Protein AF-A0A7Y7B4P4-F1 (afdb_monomer_lite)

Structure (mmCIF, N/CA/C/O backbone):
data_AF-A0A7Y7B4P4-F1
#
_entry.id   AF-A0A7Y7B4P4-F1
#
loop_
_atom_site.group_PDB
_atom_site.id
_atom_site.type_symbol
_atom_site.label_atom_id
_atom_site.label_alt_id
_atom_site.label_comp_id
_atom_site.label_asym_id
_atom_site.label_entity_id
_atom_site.label_seq_id
_atom_site.pdbx_PDB_ins_code
_atom_site.Cartn_x
_atom_site.Cartn_y
_atom_site.Cartn_z
_atom_site.occupancy
_atom_site.B_iso_or_equiv
_atom_site.auth_seq_id
_atom_site.auth_comp_id
_atom_site.auth_asym_id
_atom_site.auth_atom_id
_atom_site.pdbx_PDB_model_num
ATOM 1 N N . MET A 1 1 ? -18.448 34.349 11.239 1.00 41.97 1 MET A N 1
ATOM 2 C CA . MET A 1 1 ? -17.858 33.329 10.355 1.00 41.97 1 MET A CA 1
ATOM 3 C C . MET A 1 1 ? -17.376 32.203 11.244 1.00 41.97 1 MET A C 1
ATOM 5 O O . MET A 1 1 ? -16.228 32.156 11.669 1.00 41.97 1 MET A O 1
ATOM 9 N N . ASP A 1 2 ? -18.355 31.409 11.636 1.00 40.75 2 ASP A N 1
ATOM 10 C CA . ASP A 1 2 ? -18.269 30.029 12.082 1.00 40.75 2 ASP A CA 1
ATOM 11 C C . ASP A 1 2 ? -17.349 29.238 11.151 1.00 40.75 2 ASP A C 1
ATOM 13 O O . ASP A 1 2 ? -17.714 28.787 10.070 1.00 40.75 2 ASP A O 1
ATOM 17 N N . ASN A 1 3 ? -16.092 29.130 11.566 1.00 44.03 3 ASN A N 1
ATOM 18 C CA . ASN A 1 3 ? -15.152 28.210 10.962 1.00 44.03 3 ASN A CA 1
ATOM 19 C C . ASN A 1 3 ? -15.559 26.822 11.460 1.00 44.03 3 ASN A C 1
ATOM 21 O O . ASN A 1 3 ? -15.076 26.353 12.490 1.00 44.03 3 ASN A O 1
ATOM 25 N N . ASP A 1 4 ? -16.534 26.233 10.770 1.00 51.78 4 ASP A N 1
ATOM 26 C CA . ASP A 1 4 ? -16.952 24.844 10.902 1.00 51.78 4 ASP A CA 1
ATOM 27 C C . ASP A 1 4 ? -15.795 23.976 10.384 1.00 51.78 4 ASP A C 1
ATOM 29 O O . ASP A 1 4 ? -15.791 23.436 9.270 1.00 51.78 4 ASP A O 1
ATOM 33 N N . VAL A 1 5 ? -14.723 23.955 11.183 1.00 53.06 5 VAL A N 1
ATOM 34 C CA . VAL A 1 5 ? -13.629 23.002 11.107 1.00 53.06 5 VAL A CA 1
ATOM 35 C C . VAL A 1 5 ? -14.301 21.671 11.367 1.00 53.06 5 VAL A C 1
ATOM 37 O O . VAL A 1 5 ? -14.425 21.240 12.510 1.00 53.06 5 VAL A O 1
ATOM 40 N N . ARG A 1 6 ? -14.807 21.059 10.293 1.00 50.41 6 ARG A N 1
ATOM 41 C CA . ARG A 1 6 ? -15.220 19.663 10.281 1.00 50.41 6 ARG A CA 1
ATOM 42 C C . ARG A 1 6 ? -14.030 18.916 10.834 1.00 50.41 6 ARG A C 1
ATOM 44 O O . ARG A 1 6 ? -13.022 18.789 10.137 1.00 50.41 6 ARG A O 1
ATOM 51 N N . ASP A 1 7 ? -14.140 18.536 12.101 1.00 50.75 7 ASP A N 1
ATOM 52 C CA . ASP A 1 7 ? -13.143 17.755 12.800 1.00 50.75 7 ASP A CA 1
ATOM 53 C C . ASP A 1 7 ? -12.838 16.587 11.866 1.00 50.75 7 ASP A C 1
ATOM 55 O O . ASP A 1 7 ? -13.759 15.822 11.535 1.00 50.75 7 ASP A O 1
ATOM 59 N N . PRO A 1 8 ? -11.636 16.526 11.266 1.00 49.44 8 PRO A N 1
ATOM 60 C CA . PRO A 1 8 ? -11.334 15.443 10.363 1.00 49.44 8 PRO A CA 1
ATOM 61 C C . PRO A 1 8 ? -11.501 14.199 11.212 1.00 49.44 8 PRO A C 1
ATOM 63 O O . PRO A 1 8 ? -10.767 14.035 12.180 1.00 49.44 8 PRO A O 1
ATOM 66 N N . VAL A 1 9 ? -12.498 13.365 10.891 1.00 48.00 9 VAL A N 1
ATOM 67 C CA . VAL A 1 9 ? -12.746 12.104 11.588 1.00 48.00 9 VAL A CA 1
ATOM 68 C C . VAL A 1 9 ? -11.480 11.275 11.425 1.00 48.00 9 V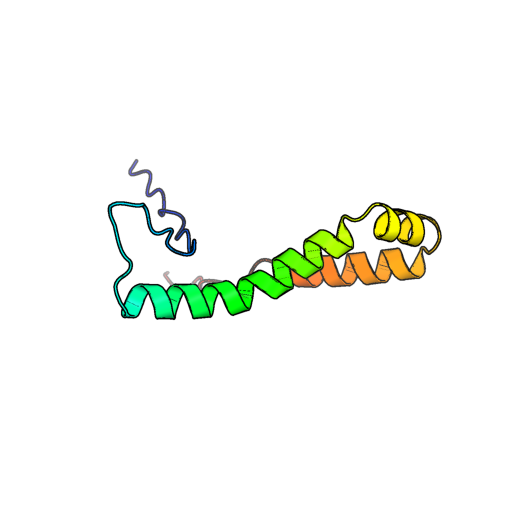AL A C 1
ATOM 70 O O . VAL A 1 9 ? -11.283 10.549 10.446 1.00 48.00 9 VAL A O 1
ATOM 73 N N . ALA A 1 10 ? -10.566 11.455 12.368 1.00 53.56 10 ALA A N 1
ATOM 74 C CA . ALA A 1 10 ? -9.315 10.762 12.441 1.00 53.56 10 ALA A CA 1
ATOM 75 C C . ALA A 1 10 ? -9.700 9.383 12.945 1.00 53.56 10 ALA A C 1
ATOM 77 O O . ALA A 1 10 ? -9.747 9.125 14.143 1.00 53.56 10 ALA A O 1
ATOM 78 N N . VAL A 1 11 ? -10.033 8.492 12.009 1.00 57.69 11 VAL A N 1
ATOM 79 C CA . VAL A 1 11 ? -10.203 7.063 12.281 1.00 57.69 11 VAL A CA 1
ATOM 80 C C . VAL A 1 11 ? -8.814 6.486 12.542 1.00 57.69 11 VAL A C 1
ATOM 82 O O . VAL A 1 11 ? -8.296 5.697 11.753 1.00 57.69 11 VAL A O 1
ATOM 85 N N . THR A 1 12 ? -8.139 6.968 13.581 1.00 65.69 12 THR A N 1
ATOM 86 C CA . THR A 1 12 ? -6.919 6.397 14.133 1.00 65.69 12 THR A CA 1
ATOM 87 C C . THR A 1 12 ? -7.328 5.264 15.064 1.00 65.69 12 THR A C 1
ATOM 89 O O . THR A 1 12 ? -8.330 5.359 15.765 1.00 65.69 12 THR A O 1
ATOM 92 N N . GLY A 1 13 ? -6.601 4.143 15.019 1.00 64.00 13 GLY A N 1
ATOM 93 C CA . GLY A 1 13 ? -6.788 3.110 16.035 1.00 64.00 13 GLY A CA 1
ATOM 94 C C . GLY A 1 13 ? -6.500 3.728 17.399 1.00 64.00 13 GLY A C 1
ATOM 95 O O . GLY A 1 13 ? -5.538 4.492 17.531 1.00 64.00 13 GLY A O 1
ATOM 96 N N . PHE A 1 14 ? -7.333 3.446 18.393 1.00 66.19 14 PHE A N 1
ATOM 97 C CA . PHE A 1 14 ? -7.112 3.947 19.738 1.00 66.19 14 PHE A CA 1
ATOM 98 C C . PHE A 1 14 ? -5.781 3.364 20.247 1.00 66.19 14 PHE A C 1
ATOM 100 O O . PHE A 1 14 ? -5.376 2.247 19.916 1.00 66.19 14 PHE A O 1
ATOM 107 N N . HIS A 1 15 ? -5.023 4.153 21.002 1.00 65.62 15 HIS A N 1
ATOM 108 C CA . HIS A 1 15 ? -3.779 3.709 21.623 1.00 65.62 15 HIS A CA 1
ATOM 109 C C . HIS A 1 15 ? -3.991 3.619 23.129 1.00 65.62 15 HIS A C 1
ATOM 111 O O . HIS A 1 15 ? -4.271 4.618 23.787 1.00 65.62 15 HIS A O 1
ATOM 117 N N . ALA A 1 16 ? -3.881 2.411 23.687 1.00 63.41 16 ALA A N 1
ATOM 118 C CA . ALA A 1 16 ? -3.938 2.236 25.131 1.00 63.41 16 ALA A CA 1
ATOM 119 C C . ALA A 1 16 ? -2.676 2.808 25.775 1.00 63.41 16 ALA A C 1
ATOM 121 O O . ALA A 1 16 ? -1.562 2.356 25.509 1.00 63.41 16 ALA A O 1
ATOM 122 N N . GLY A 1 17 ? -2.875 3.777 26.663 1.00 68.88 17 GLY A N 1
ATOM 123 C CA . GLY A 1 17 ? -1.857 4.225 27.601 1.00 68.88 17 GLY A CA 1
ATOM 124 C C . GLY A 1 17 ? -1.785 3.311 28.825 1.00 68.88 17 GLY A C 1
ATOM 125 O O . GLY A 1 17 ? -2.713 2.561 29.127 1.00 68.88 17 GLY A O 1
ATOM 126 N N . ARG A 1 18 ? -0.691 3.413 29.587 1.00 61.84 18 ARG A N 1
ATOM 127 C CA . ARG A 1 18 ? -0.429 2.604 30.796 1.00 61.84 18 ARG A CA 1
ATOM 128 C C . ARG A 1 18 ? -1.538 2.715 31.863 1.00 61.84 18 ARG A C 1
ATOM 130 O O . ARG A 1 18 ? -1.726 1.786 32.640 1.00 61.84 18 ARG A O 1
ATOM 137 N N . THR A 1 19 ? -2.280 3.822 31.862 1.00 73.38 19 THR A N 1
ATOM 138 C CA . THR A 1 19 ? -3.408 4.141 32.756 1.00 73.38 19 THR A CA 1
ATOM 139 C C . THR A 1 19 ? -4.791 3.925 32.136 1.00 73.38 19 THR A C 1
ATOM 141 O O . THR A 1 19 ? -5.772 3.905 32.872 1.00 73.38 19 THR A O 1
ATOM 144 N N . HIS A 1 20 ? -4.902 3.727 30.817 1.00 71.56 20 HIS A N 1
ATOM 145 C CA . HIS A 1 20 ? -6.189 3.596 30.132 1.00 71.56 20 HIS A CA 1
ATOM 146 C C . HIS A 1 20 ? -6.235 2.312 29.300 1.00 71.56 20 HIS A C 1
ATOM 148 O O . HIS A 1 20 ? -5.715 2.242 28.184 1.00 71.56 20 HIS A O 1
ATOM 154 N N . LYS A 1 21 ? -6.885 1.278 29.846 1.00 76.12 21 LYS A N 1
ATOM 155 C CA . LYS A 1 21 ? -7.143 0.030 29.119 1.00 76.12 21 LYS A CA 1
ATOM 156 C C . LYS A 1 21 ? -8.331 0.207 28.179 1.00 76.12 21 LYS A C 1
ATOM 158 O O . LYS A 1 21 ? -9.347 0.779 28.552 1.00 76.12 21 LYS A O 1
ATOM 163 N N . PHE A 1 22 ? -8.215 -0.352 26.980 1.00 76.50 22 PHE A N 1
ATOM 164 C CA . PHE A 1 22 ? -9.321 -0.419 26.032 1.00 76.50 22 PHE A CA 1
ATOM 165 C C . PHE A 1 22 ? -10.529 -1.162 26.598 1.00 76.50 22 PHE A C 1
ATOM 167 O O . PHE A 1 22 ? -10.379 -2.260 27.157 1.00 76.50 22 PHE A O 1
ATOM 174 N N . SER A 1 23 ? -11.720 -0.635 26.319 1.00 85.12 23 SER A N 1
ATOM 175 C CA . SER A 1 23 ? -12.947 -1.416 26.439 1.00 85.12 23 SER A CA 1
ATOM 176 C C . SER A 1 23 ? -12.955 -2.569 25.414 1.00 85.12 23 SER A C 1
ATOM 178 O O . SER A 1 23 ? -12.289 -2.489 24.375 1.00 85.12 23 SER A O 1
ATOM 180 N N . PRO A 1 24 ? -13.704 -3.661 25.655 1.00 84.88 24 PRO A N 1
ATOM 181 C CA . PRO A 1 24 ? -13.836 -4.755 24.687 1.00 84.88 24 PRO A CA 1
ATOM 182 C C . PRO A 1 24 ? -14.306 -4.294 23.294 1.00 84.88 24 PRO A C 1
ATOM 184 O O . PRO A 1 24 ? -13.839 -4.815 22.277 1.00 84.88 24 PRO A O 1
ATOM 187 N N . GLY A 1 25 ? -15.172 -3.274 23.243 1.00 85.12 25 GLY A N 1
ATOM 188 C CA . GLY A 1 25 ? -15.637 -2.659 21.997 1.00 85.12 25 GLY A CA 1
ATOM 189 C C . GLY A 1 25 ? -14.519 -1.936 21.243 1.00 85.12 25 GLY A C 1
ATOM 190 O O . GLY A 1 25 ? -14.356 -2.153 20.044 1.00 85.12 25 GLY A O 1
ATOM 191 N N . GLN A 1 26 ? -13.682 -1.167 21.949 1.00 85.56 26 GLN A N 1
ATOM 192 C CA . GLN A 1 26 ? -12.529 -0.479 21.353 1.00 85.56 26 GLN A CA 1
ATOM 193 C C . GLN A 1 26 ? -11.497 -1.466 20.803 1.00 85.56 26 GLN A C 1
ATOM 195 O O . GLN A 1 26 ? -11.070 -1.322 19.665 1.00 85.56 26 GLN A O 1
ATOM 200 N N . LYS A 1 27 ? -11.177 -2.541 21.540 1.00 84.88 27 LYS A N 1
ATOM 201 C CA . LYS A 1 27 ? -10.255 -3.583 21.041 1.00 84.88 27 LYS A CA 1
ATOM 202 C C . LYS A 1 27 ? -10.743 -4.213 19.743 1.00 84.88 27 LYS A C 1
ATOM 204 O O . LYS A 1 27 ? -9.945 -4.516 18.860 1.00 84.88 27 LYS A O 1
ATOM 209 N N . THR A 1 28 ? -12.049 -4.451 19.652 1.00 88.56 28 THR A N 1
ATOM 210 C CA . THR A 1 28 ? -12.659 -5.046 18.461 1.00 88.56 28 THR A CA 1
ATOM 211 C C . THR A 1 28 ? -12.598 -4.075 17.286 1.00 88.56 28 THR A C 1
ATOM 213 O O . THR A 1 28 ? -12.158 -4.465 16.206 1.00 88.56 28 THR A O 1
ATOM 216 N N . ALA A 1 29 ? -12.952 -2.807 17.506 1.00 86.00 29 ALA A N 1
ATOM 217 C CA . ALA A 1 29 ? -12.860 -1.761 16.490 1.00 86.00 29 ALA A CA 1
ATOM 218 C C . ALA A 1 29 ? -11.416 -1.557 15.996 1.00 86.00 29 ALA A C 1
ATOM 220 O O . ALA A 1 29 ? -11.166 -1.580 14.791 1.00 86.00 29 ALA A O 1
ATOM 221 N N . ASP A 1 30 ? -10.450 -1.463 16.909 1.00 86.25 30 ASP A N 1
ATOM 222 C CA . ASP A 1 30 ? -9.035 -1.301 16.570 1.00 86.25 30 ASP A CA 1
ATOM 223 C C . ASP A 1 30 ? -8.480 -2.507 15.827 1.00 86.25 30 ASP A C 1
ATOM 225 O O . ASP A 1 30 ? -7.696 -2.347 14.896 1.00 86.25 30 ASP A O 1
ATOM 229 N N . ARG A 1 31 ? -8.914 -3.722 16.180 1.00 86.62 31 ARG A N 1
ATOM 230 C CA . ARG A 1 31 ? -8.534 -4.934 15.448 1.00 86.62 31 ARG A CA 1
ATOM 231 C C . ARG A 1 31 ? -9.050 -4.898 14.012 1.00 86.62 31 ARG A C 1
ATOM 233 O O . ARG A 1 31 ? -8.293 -5.220 13.101 1.00 86.62 31 ARG A O 1
ATOM 240 N N . VAL A 1 32 ? -10.304 -4.497 13.802 1.00 89.25 32 VAL A N 1
ATOM 241 C CA . VAL A 1 32 ? -10.892 -4.367 12.458 1.00 89.25 32 VAL A CA 1
ATOM 242 C C . VAL A 1 32 ? -10.143 -3.310 11.639 1.00 89.25 32 VAL A C 1
ATOM 244 O O . VAL A 1 32 ? -9.785 -3.563 10.487 1.00 89.25 32 VAL A O 1
ATOM 247 N N . LEU A 1 33 ? -9.819 -2.163 12.239 1.00 86.31 33 LEU A N 1
ATOM 248 C CA . LEU A 1 33 ? -9.036 -1.112 11.583 1.00 86.31 33 LEU A CA 1
ATOM 249 C C . LEU A 1 33 ? -7.597 -1.549 11.286 1.00 86.31 33 LEU A C 1
ATOM 251 O O . LEU A 1 33 ? -7.083 -1.285 10.197 1.00 86.31 33 LEU A O 1
ATOM 255 N N . ALA A 1 34 ? -6.950 -2.249 12.218 1.00 87.31 34 ALA A N 1
ATOM 256 C CA . ALA A 1 34 ? -5.590 -2.752 12.055 1.00 87.31 34 ALA A CA 1
ATOM 257 C C . ALA A 1 34 ? -5.494 -3.776 10.916 1.00 87.31 34 ALA A C 1
ATOM 259 O O . ALA A 1 34 ? -4.535 -3.736 10.147 1.00 87.31 34 ALA A O 1
ATOM 260 N N . VAL A 1 35 ? -6.504 -4.640 10.750 1.00 89.88 35 VAL A N 1
ATOM 261 C CA . VAL A 1 35 ? -6.574 -5.598 9.632 1.00 89.88 35 VAL A CA 1
ATOM 262 C C . VAL A 1 35 ? -6.612 -4.880 8.282 1.00 89.88 35 VAL A C 1
ATOM 264 O O . VAL A 1 35 ? -5.965 -5.331 7.340 1.00 89.88 35 VAL A O 1
ATOM 267 N N . GLY A 1 36 ? -7.314 -3.748 8.184 1.00 87.50 36 GLY A N 1
ATOM 268 C CA . GLY A 1 36 ? -7.324 -2.929 6.968 1.00 87.50 36 GLY A CA 1
ATOM 269 C C . GLY A 1 36 ? -6.023 -2.147 6.738 1.00 87.50 36 GLY A C 1
ATOM 270 O O . GLY A 1 36 ? -5.591 -1.992 5.597 1.00 87.50 36 GLY A O 1
ATOM 271 N N . ARG A 1 37 ? -5.373 -1.674 7.809 1.00 86.75 37 ARG A N 1
ATOM 272 C CA . ARG A 1 37 ? -4.154 -0.842 7.741 1.00 86.75 37 ARG A CA 1
ATOM 273 C C . ARG A 1 37 ? -2.879 -1.635 7.479 1.00 86.75 37 ARG A C 1
ATOM 275 O O . ARG A 1 37 ? -2.083 -1.231 6.635 1.00 86.75 37 ARG A O 1
ATOM 282 N N . ALA A 1 38 ? -2.709 -2.776 8.142 1.00 90.56 38 ALA A N 1
ATOM 283 C CA . ALA A 1 38 ? -1.518 -3.615 8.027 1.00 90.56 38 ALA A CA 1
ATOM 284 C C . ALA A 1 38 ? -1.102 -3.930 6.570 1.00 90.56 38 ALA A C 1
ATOM 286 O O . ALA A 1 38 ? 0.072 -3.739 6.242 1.00 90.56 38 ALA A O 1
ATOM 287 N N . PRO A 1 39 ? -2.000 -4.353 5.654 1.00 88.31 39 PRO A N 1
ATOM 288 C CA . PRO A 1 39 ? -1.614 -4.613 4.267 1.00 88.31 39 PRO A CA 1
ATOM 289 C C . PRO A 1 39 ? -1.254 -3.337 3.492 1.00 88.31 39 PRO A C 1
ATOM 291 O O . PRO A 1 39 ? -0.379 -3.384 2.625 1.00 88.31 39 PRO A O 1
ATOM 294 N N . VAL A 1 40 ? -1.884 -2.199 3.802 1.00 87.19 40 VAL A N 1
ATOM 295 C CA . VAL A 1 40 ? -1.610 -0.906 3.153 1.00 87.19 40 VAL A CA 1
ATOM 296 C C . VAL A 1 40 ? -0.231 -0.388 3.554 1.00 87.19 40 VAL A C 1
A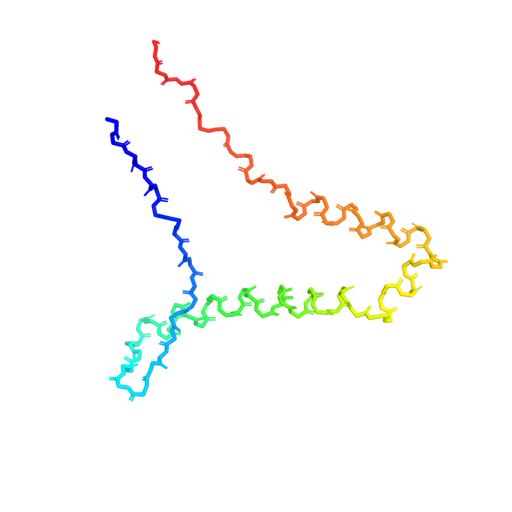TOM 298 O O . VAL A 1 40 ? 0.583 -0.065 2.688 1.00 87.19 40 VAL A O 1
ATOM 301 N N . GLU A 1 41 ? 0.065 -0.377 4.853 1.00 91.00 41 GLU A N 1
ATOM 302 C CA . GLU A 1 41 ? 1.362 0.043 5.391 1.00 91.00 41 GLU A CA 1
ATOM 303 C C . GLU A 1 41 ? 2.486 -0.871 4.895 1.00 91.00 41 GLU A C 1
ATOM 305 O O . GLU A 1 41 ? 3.512 -0.399 4.398 1.00 91.00 41 GLU A O 1
ATOM 310 N N . HIS A 1 42 ? 2.267 -2.188 4.941 1.00 90.12 42 HIS A N 1
ATOM 311 C CA . HIS A 1 42 ? 3.242 -3.158 4.455 1.00 90.12 42 HIS A CA 1
ATOM 312 C C . HIS A 1 42 ? 3.489 -3.022 2.944 1.00 90.12 42 HIS A C 1
ATOM 314 O O . HIS A 1 42 ? 4.636 -3.039 2.483 1.00 90.12 42 HIS A O 1
ATOM 320 N N . GLY A 1 43 ? 2.424 -2.833 2.160 1.00 89.44 43 GLY A N 1
ATOM 321 C CA . GLY A 1 43 ? 2.519 -2.556 0.730 1.00 89.44 43 GLY A CA 1
ATOM 322 C C . GLY A 1 43 ? 3.326 -1.287 0.449 1.00 89.44 43 GLY A C 1
ATOM 323 O O . GLY A 1 43 ? 4.239 -1.308 -0.379 1.00 89.44 43 GLY A O 1
ATOM 324 N N . PHE A 1 44 ? 3.063 -0.208 1.186 1.00 88.88 44 PHE A N 1
ATOM 325 C CA . PHE A 1 44 ? 3.761 1.066 1.026 1.00 88.88 44 PHE A CA 1
ATOM 326 C C . PHE A 1 44 ? 5.241 0.990 1.428 1.00 88.88 44 PHE A C 1
ATOM 328 O O . PHE A 1 44 ? 6.104 1.507 0.713 1.00 88.88 44 PHE A O 1
ATOM 335 N N . ALA A 1 45 ? 5.571 0.280 2.509 1.00 92.19 45 ALA A N 1
ATOM 336 C CA . ALA A 1 45 ? 6.958 0.026 2.902 1.00 92.19 45 ALA A CA 1
ATOM 337 C C . ALA A 1 45 ? 7.729 -0.719 1.798 1.00 92.19 45 ALA A C 1
ATOM 339 O O . ALA A 1 45 ? 8.873 -0.389 1.474 1.00 92.19 45 ALA A O 1
ATOM 340 N N . ARG A 1 46 ? 7.076 -1.689 1.148 1.00 89.81 46 ARG A N 1
ATOM 341 C CA . ARG A 1 46 ? 7.659 -2.431 0.025 1.00 89.81 46 ARG A CA 1
ATOM 342 C C . ARG A 1 46 ? 7.869 -1.547 -1.208 1.00 89.81 46 ARG A C 1
ATOM 344 O O . ARG A 1 46 ? 8.903 -1.690 -1.869 1.00 89.81 46 ARG A O 1
ATOM 351 N N . LEU A 1 47 ? 6.938 -0.635 -1.500 1.00 89.00 47 LEU A N 1
ATOM 352 C CA . LEU A 1 47 ? 7.043 0.326 -2.607 1.00 89.00 47 LEU A CA 1
ATOM 353 C C . LEU A 1 47 ? 8.185 1.336 -2.412 1.00 89.00 47 LEU A C 1
ATOM 355 O O . LEU A 1 47 ? 8.897 1.619 -3.373 1.00 89.00 47 LEU A O 1
ATOM 359 N N . ASN A 1 48 ? 8.417 1.804 -1.183 1.00 87.50 48 ASN A N 1
ATOM 360 C CA . ASN A 1 48 ? 9.471 2.781 -0.870 1.00 87.50 48 ASN A CA 1
ATOM 361 C C . ASN A 1 48 ? 10.861 2.170 -0.644 1.00 87.50 48 ASN A C 1
ATOM 363 O O . ASN A 1 48 ? 11.834 2.885 -0.402 1.00 87.50 48 ASN A O 1
ATOM 367 N N . SER A 1 49 ? 10.994 0.846 -0.727 1.00 91.62 49 SER A N 1
ATOM 368 C CA . SER A 1 49 ? 12.301 0.211 -0.592 1.00 91.62 49 SER A CA 1
ATOM 369 C C . SER A 1 49 ? 13.240 0.631 -1.730 1.00 91.62 49 SER A C 1
ATOM 371 O O . SER A 1 49 ? 12.864 0.650 -2.906 1.00 91.62 49 SER A O 1
ATOM 373 N N . ARG A 1 50 ? 14.518 0.877 -1.408 1.00 90.88 50 ARG A N 1
ATOM 374 C CA . ARG A 1 50 ? 15.548 1.206 -2.415 1.00 90.88 50 ARG A CA 1
ATOM 375 C C . ARG A 1 50 ? 15.614 0.175 -3.544 1.00 90.88 50 ARG A C 1
ATOM 377 O O . ARG A 1 50 ? 15.808 0.529 -4.701 1.00 90.88 50 ARG A O 1
ATOM 384 N N . ARG A 1 51 ? 15.389 -1.104 -3.227 1.00 91.19 51 ARG A N 1
ATOM 385 C CA . ARG A 1 51 ? 15.338 -2.191 -4.213 1.00 91.19 51 ARG A CA 1
ATOM 386 C C . ARG A 1 51 ? 14.136 -2.079 -5.154 1.00 91.19 51 ARG A C 1
ATOM 388 O O . ARG A 1 51 ? 14.268 -2.393 -6.336 1.00 91.19 51 ARG A O 1
ATOM 395 N N . ALA A 1 52 ? 12.968 -1.674 -4.655 1.00 88.19 52 ALA A N 1
ATOM 396 C CA . ALA A 1 52 ? 11.803 -1.443 -5.504 1.00 88.19 52 ALA A CA 1
ATOM 397 C C . ALA A 1 52 ? 12.043 -0.265 -6.456 1.00 88.19 52 ALA A C 1
ATOM 399 O O . ALA A 1 52 ? 11.791 -0.420 -7.652 1.00 88.19 52 ALA A O 1
ATOM 400 N N . LEU A 1 53 ? 12.611 0.835 -5.950 1.00 89.06 53 LEU A N 1
ATOM 401 C CA . LEU A 1 53 ? 12.961 2.021 -6.736 1.00 89.06 53 LEU A CA 1
ATOM 402 C C . LEU A 1 53 ? 14.039 1.734 -7.793 1.00 89.06 53 LEU A C 1
ATOM 404 O O . LEU A 1 53 ? 13.886 2.139 -8.943 1.00 89.06 53 LEU A O 1
ATOM 408 N N . ALA A 1 54 ? 15.082 0.968 -7.456 1.00 92.69 54 ALA A N 1
ATOM 409 C CA . ALA A 1 54 ? 16.125 0.577 -8.409 1.00 92.69 54 ALA A CA 1
ATOM 410 C C . ALA A 1 54 ? 15.554 -0.215 -9.596 1.00 92.69 54 ALA A C 1
ATOM 412 O O . ALA A 1 54 ? 15.859 0.084 -10.745 1.00 92.69 54 ALA A O 1
ATOM 413 N N . LYS A 1 55 ? 14.659 -1.174 -9.327 1.00 90.12 55 LYS A N 1
ATOM 414 C CA . LYS A 1 55 ? 13.976 -1.938 -10.381 1.00 90.12 55 LYS A CA 1
ATOM 415 C C . LYS A 1 55 ? 12.999 -1.092 -11.196 1.00 90.12 55 LYS A C 1
ATOM 417 O O . LYS A 1 55 ? 12.742 -1.413 -12.345 1.00 90.12 55 LYS A O 1
ATOM 422 N N . LEU A 1 56 ? 12.397 -0.071 -10.588 1.00 89.38 56 LEU A N 1
ATOM 423 C CA . LEU A 1 56 ? 11.504 0.853 -11.286 1.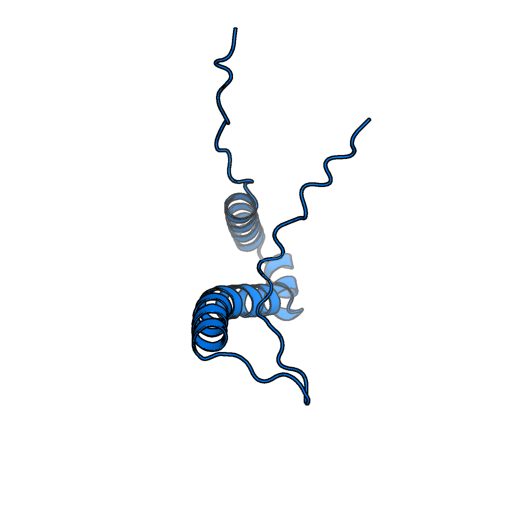00 89.38 56 LEU A CA 1
ATOM 424 C C . LEU A 1 56 ? 12.284 1.723 -12.276 1.00 89.38 56 LEU A C 1
ATOM 426 O O . LEU A 1 56 ? 11.820 1.964 -13.383 1.00 89.38 56 LEU A O 1
ATOM 430 N N . ARG A 1 57 ? 13.492 2.147 -11.886 1.00 86.44 57 ARG A N 1
ATOM 431 C CA . ARG A 1 57 ? 14.386 2.967 -12.711 1.00 86.44 57 ARG A CA 1
ATOM 432 C C . ARG A 1 57 ? 14.853 2.249 -13.979 1.00 86.44 57 ARG A C 1
ATOM 434 O O . ARG A 1 57 ? 15.109 2.909 -14.977 1.00 86.44 57 ARG A O 1
ATOM 441 N N . THR A 1 58 ? 14.975 0.924 -13.940 1.00 92.81 58 THR A N 1
ATOM 442 C CA . THR A 1 58 ? 15.461 0.113 -15.069 1.00 92.81 58 THR A CA 1
ATOM 443 C C . THR A 1 58 ? 14.343 -0.510 -15.909 1.00 92.81 58 THR A C 1
ATOM 445 O O . THR A 1 58 ? 14.638 -1.135 -16.920 1.00 92.81 58 THR A O 1
ATOM 448 N N . ASP A 1 59 ? 13.078 -0.387 -15.494 1.00 92.50 59 ASP A N 1
ATOM 449 C CA . ASP A 1 59 ? 11.925 -1.001 -16.165 1.00 92.50 59 ASP A CA 1
ATOM 450 C C . ASP A 1 59 ? 10.776 0.019 -16.314 1.00 92.50 59 ASP A C 1
ATOM 452 O O . ASP A 1 59 ? 9.945 0.172 -15.405 1.00 92.50 59 ASP A O 1
ATOM 456 N N . PRO A 1 60 ? 10.697 0.720 -17.463 1.00 88.19 60 PRO A N 1
ATOM 457 C CA . PRO A 1 60 ? 9.678 1.740 -17.694 1.00 88.19 60 PRO A CA 1
ATOM 458 C C . PRO A 1 60 ? 8.259 1.156 -17.747 1.00 88.19 60 PRO A C 1
ATOM 460 O O . PRO A 1 60 ? 7.313 1.805 -17.299 1.00 88.19 60 PRO A O 1
ATOM 463 N N . ALA A 1 61 ? 8.082 -0.089 -18.203 1.00 92.94 61 ALA A N 1
ATOM 464 C CA . ALA A 1 61 ? 6.768 -0.732 -18.234 1.00 92.94 61 ALA A CA 1
ATOM 465 C C . ALA A 1 61 ? 6.242 -0.989 -16.812 1.00 92.94 61 ALA A C 1
ATOM 467 O O . ALA A 1 61 ? 5.057 -0.785 -16.520 1.00 92.94 61 ALA A O 1
ATOM 468 N N . ARG A 1 62 ? 7.125 -1.397 -15.895 1.00 88.81 62 ARG A N 1
ATOM 469 C CA . ARG A 1 62 ? 6.800 -1.551 -14.471 1.00 88.81 62 ARG A CA 1
ATOM 470 C C . ARG A 1 62 ? 6.531 -0.211 -13.790 1.00 88.81 62 ARG A C 1
ATOM 472 O O . ARG A 1 62 ? 5.626 -0.151 -12.957 1.00 88.81 62 ARG A O 1
ATOM 479 N N . ALA A 1 63 ? 7.236 0.851 -14.182 1.00 92.12 63 ALA A N 1
ATOM 480 C CA . ALA A 1 63 ? 6.967 2.216 -13.729 1.00 92.12 63 ALA A CA 1
ATOM 481 C C . ALA A 1 63 ? 5.560 2.685 -14.112 1.00 92.12 63 ALA A C 1
ATOM 483 O O . ALA A 1 63 ? 4.790 3.100 -13.245 1.00 92.12 63 ALA A O 1
ATOM 484 N N . THR A 1 64 ? 5.176 2.528 -15.379 1.00 94.19 64 THR A N 1
ATOM 485 C CA . THR A 1 64 ? 3.843 2.920 -15.851 1.00 94.19 64 THR A CA 1
ATOM 486 C C . THR A 1 64 ? 2.729 2.112 -15.184 1.00 94.19 64 THR A C 1
ATOM 488 O O . THR A 1 64 ? 1.703 2.682 -14.808 1.00 94.19 64 THR A O 1
ATOM 491 N N . ARG A 1 65 ? 2.905 0.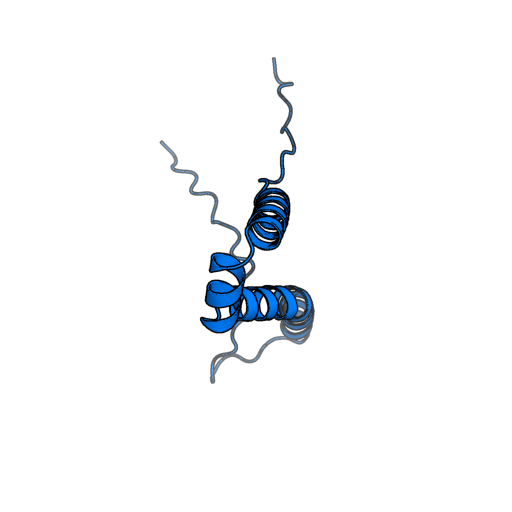796 -14.995 1.00 92.62 65 ARG A N 1
ATOM 492 C CA . ARG A 1 65 ? 1.914 -0.036 -14.282 1.00 92.62 65 ARG A CA 1
ATOM 493 C C . ARG A 1 65 ? 1.726 0.418 -12.834 1.00 92.62 65 ARG A C 1
ATOM 495 O O . ARG A 1 65 ? 0.586 0.522 -12.386 1.00 92.62 65 ARG A O 1
ATOM 502 N N . LEU A 1 66 ? 2.817 0.720 -12.126 1.00 89.75 66 LEU A N 1
ATOM 503 C CA . LEU A 1 66 ? 2.750 1.227 -10.755 1.00 89.75 66 LEU A CA 1
ATOM 504 C C . LEU A 1 66 ? 2.077 2.603 -10.698 1.00 89.75 66 LEU A C 1
ATOM 506 O O . LEU A 1 66 ? 1.189 2.799 -9.877 1.00 89.75 66 LEU A O 1
ATOM 510 N N . LEU A 1 67 ? 2.438 3.522 -11.597 1.00 90.06 67 LEU A N 1
ATOM 511 C CA . LEU A 1 67 ? 1.810 4.841 -11.686 1.00 90.06 67 LEU A CA 1
ATOM 512 C C . LEU A 1 67 ? 0.294 4.732 -11.897 1.00 90.06 67 LEU A C 1
ATOM 514 O O . LEU A 1 67 ? -0.468 5.396 -11.204 1.00 90.06 67 LEU A O 1
ATOM 518 N N . ARG A 1 68 ? -0.160 3.856 -12.802 1.00 91.38 68 ARG A N 1
ATOM 519 C CA . ARG A 1 68 ? -1.596 3.615 -13.027 1.00 91.38 68 ARG A CA 1
ATOM 520 C C . ARG A 1 68 ? -2.292 3.054 -11.787 1.00 91.38 68 ARG A C 1
ATOM 522 O O . ARG A 1 68 ? -3.380 3.510 -11.453 1.00 91.38 68 ARG A O 1
ATOM 529 N N . ALA A 1 69 ? -1.670 2.096 -11.103 1.00 89.00 69 ALA A N 1
ATOM 530 C CA . ALA A 1 69 ? -2.214 1.534 -9.868 1.00 89.00 69 ALA A CA 1
ATOM 531 C C . ALA A 1 69 ? -2.326 2.595 -8.760 1.00 89.00 69 ALA A C 1
ATOM 533 O O . ALA A 1 69 ? -3.359 2.682 -8.099 1.00 89.00 69 ALA A O 1
ATOM 534 N N . LEU A 1 70 ? -1.302 3.442 -8.604 1.00 87.25 70 LEU A N 1
ATOM 535 C CA . LEU A 1 70 ? -1.320 4.560 -7.661 1.00 87.25 70 LEU A CA 1
ATOM 536 C C . LEU A 1 70 ? -2.408 5.571 -8.023 1.00 87.25 70 LEU A C 1
ATOM 538 O O . LEU A 1 70 ? -3.182 5.934 -7.152 1.00 87.25 70 LEU A O 1
ATOM 542 N N . LEU A 1 71 ? -2.542 5.943 -9.298 1.00 89.88 71 LEU A N 1
ATOM 543 C CA . LEU A 1 71 ? -3.592 6.856 -9.756 1.00 89.88 71 LEU A CA 1
ATOM 544 C C . LEU A 1 71 ? -5.004 6.330 -9.486 1.00 89.88 71 LEU A C 1
ATOM 546 O O . LEU A 1 71 ? -5.893 7.129 -9.224 1.00 89.88 71 LEU A O 1
ATOM 550 N N . VAL A 1 72 ? -5.232 5.014 -9.559 1.00 87.69 72 VAL A N 1
ATOM 551 C CA . VAL A 1 72 ? -6.515 4.397 -9.173 1.00 87.69 72 VAL A CA 1
ATOM 552 C C . VAL A 1 72 ? -6.726 4.479 -7.662 1.00 87.69 72 VAL A C 1
ATOM 554 O O . VAL A 1 72 ? -7.831 4.788 -7.223 1.00 87.69 72 VAL A O 1
ATOM 557 N N . LEU A 1 73 ? -5.673 4.242 -6.879 1.00 82.62 73 LEU A N 1
ATOM 558 C CA . LEU A 1 73 ? -5.723 4.257 -5.418 1.00 82.62 73 LEU A CA 1
ATOM 559 C C . LEU A 1 73 ? -5.866 5.673 -4.834 1.00 82.62 73 LEU A C 1
ATOM 561 O O . LEU A 1 73 ? -6.451 5.833 -3.767 1.00 82.62 73 LEU A O 1
ATOM 565 N N . THR A 1 74 ? -5.351 6.694 -5.523 1.00 84.81 74 THR A N 1
ATOM 566 C CA . THR A 1 74 ? -5.404 8.101 -5.097 1.00 84.81 74 THR A CA 1
ATOM 567 C C . THR A 1 74 ? -6.607 8.853 -5.648 1.00 84.81 74 THR A C 1
ATOM 569 O O . THR A 1 74 ? -6.707 10.058 -5.415 1.00 84.81 74 THR A O 1
ATOM 572 N N . LYS A 1 75 ? -7.512 8.201 -6.396 1.00 81.56 75 LYS A N 1
ATOM 573 C CA . LYS A 1 75 ? -8.745 8.879 -6.806 1.00 81.56 75 LYS A CA 1
ATOM 574 C C . LYS A 1 75 ? -9.494 9.277 -5.533 1.00 81.56 75 LYS A C 1
ATOM 576 O O . LYS A 1 75 ? -9.789 8.392 -4.724 1.00 81.56 75 LYS A O 1
ATOM 58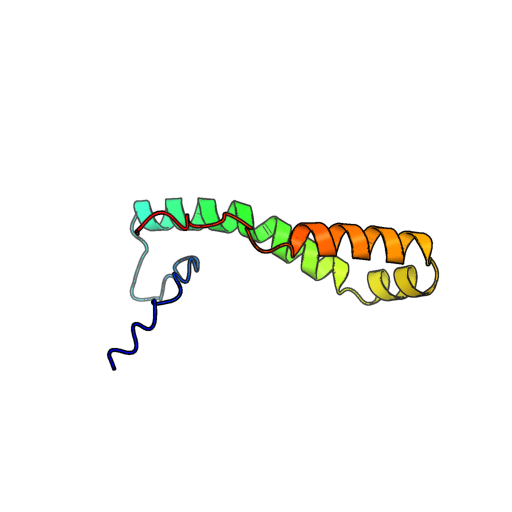1 N N . PRO A 1 76 ? -9.805 10.570 -5.327 1.00 60.28 76 PRO A N 1
ATOM 582 C CA . PRO A 1 76 ? -10.723 10.939 -4.264 1.00 60.28 76 PRO A CA 1
ATOM 583 C C . PRO A 1 76 ? -12.018 10.152 -4.480 1.00 60.28 76 PRO A C 1
ATOM 585 O O . PRO A 1 76 ? -12.375 9.859 -5.624 1.00 60.28 76 PRO A O 1
ATOM 588 N N . ARG A 1 77 ? -12.712 9.776 -3.398 1.00 58.00 77 ARG A N 1
ATOM 589 C CA . ARG A 1 77 ? -14.074 9.243 -3.517 1.00 58.00 77 ARG A CA 1
ATOM 590 C C . ARG A 1 77 ? -14.925 10.329 -4.171 1.00 58.00 77 ARG A C 1
ATOM 592 O O . 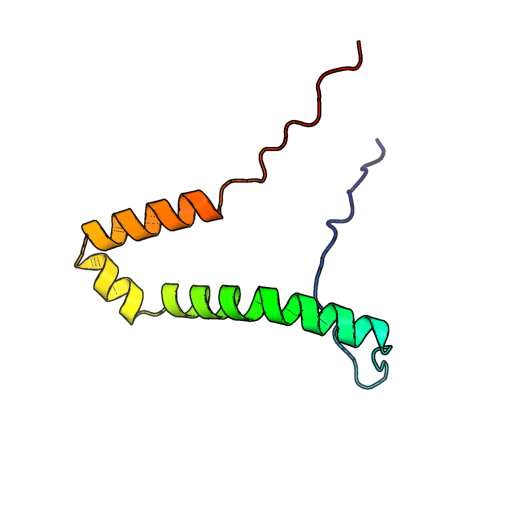ARG A 1 77 ? -15.460 11.193 -3.488 1.00 58.00 77 ARG A O 1
ATOM 599 N N . SER A 1 78 ? -15.016 10.311 -5.492 1.00 56.91 78 SER A N 1
ATOM 600 C CA . SER A 1 78 ? -15.959 11.113 -6.250 1.00 56.91 78 SER A CA 1
ATOM 601 C C . SER A 1 78 ? -17.335 10.500 -6.025 1.00 56.91 78 SER A C 1
ATOM 603 O O . SER A 1 78 ? -17.783 9.658 -6.796 1.00 56.91 78 SER A O 1
ATOM 605 N N . GLN A 1 79 ? -17.979 10.879 -4.925 1.00 53.16 79 GLN A N 1
ATOM 606 C CA . GLN A 1 79 ? -19.432 10.951 -4.882 1.00 53.16 79 GLN A CA 1
ATOM 607 C C . GLN A 1 79 ? -19.791 12.435 -5.005 1.00 53.16 79 GLN A C 1
ATOM 609 O O . GLN A 1 79 ? -19.301 13.230 -4.199 1.00 53.16 79 GLN A O 1
ATOM 614 N N . PRO A 1 80 ? -20.583 12.841 -6.010 1.00 47.97 80 PRO A N 1
ATOM 615 C CA . PRO A 1 80 ? -21.152 14.175 -6.035 1.00 47.97 80 PRO A CA 1
ATOM 616 C C . PRO A 1 80 ? -22.240 14.228 -4.958 1.00 47.97 80 PRO A C 1
ATOM 618 O O . PRO A 1 80 ? -23.257 13.546 -5.074 1.00 47.97 80 PRO A O 1
ATOM 621 N N . LEU A 1 81 ? -22.040 15.025 -3.905 1.00 49.12 81 LEU A N 1
ATOM 622 C CA . LEU A 1 81 ? -23.177 15.494 -3.118 1.00 49.12 81 LEU A CA 1
ATOM 623 C C . LEU A 1 81 ? -23.934 16.497 -3.999 1.00 49.12 81 LEU A C 1
ATOM 625 O O . LEU A 1 81 ? -23.535 17.647 -4.140 1.00 49.12 81 LEU A O 1
ATOM 629 N N . THR A 1 82 ? -24.931 15.962 -4.698 1.00 51.91 82 THR A N 1
ATOM 630 C CA . THR A 1 82 ? -26.200 16.590 -5.086 1.00 51.91 82 THR A CA 1
ATOM 631 C C . THR A 1 82 ? -26.245 18.120 -5.027 1.00 51.91 82 THR A C 1
ATOM 633 O O . THR A 1 82 ? -26.458 18.709 -3.971 1.00 51.91 82 THR A O 1
ATOM 636 N N . VAL A 1 83 ? -26.174 18.746 -6.204 1.00 55.38 83 VAL A N 1
ATOM 637 C CA . VAL A 1 83 ? -26.891 19.997 -6.471 1.00 55.38 83 VAL A CA 1
ATOM 638 C C . VAL A 1 83 ? -28.358 19.616 -6.657 1.00 55.38 83 VAL A C 1
ATOM 640 O O . VAL A 1 83 ? -28.724 19.184 -7.742 1.00 55.38 83 VAL A O 1
ATOM 643 N N . LEU A 1 84 ? -29.157 19.694 -5.596 1.00 56.06 84 LEU A N 1
ATOM 644 C CA . LEU A 1 84 ? -30.622 19.783 -5.644 1.00 56.06 84 LEU A CA 1
ATOM 645 C C . LEU A 1 84 ? -31.081 20.482 -4.357 1.00 56.06 84 LEU A C 1
ATOM 647 O O . LEU A 1 84 ? -31.599 19.844 -3.447 1.00 56.06 84 LEU A O 1
ATOM 651 N N . ASP A 1 85 ? -30.819 21.782 -4.271 1.00 44.81 85 ASP A N 1
ATOM 652 C CA . ASP A 1 85 ? -31.653 22.695 -3.491 1.00 44.81 85 ASP A CA 1
ATOM 653 C C . ASP A 1 85 ? -31.682 24.029 -4.248 1.00 44.81 85 ASP A C 1
ATOM 655 O O . ASP A 1 85 ? -30.632 24.624 -4.521 1.00 44.81 85 ASP A O 1
ATOM 659 N N . GLY A 1 86 ? -32.875 24.395 -4.708 1.00 50.19 86 GLY A N 1
ATOM 660 C CA . GLY A 1 86 ? -33.164 25.471 -5.652 1.00 50.19 86 GLY A CA 1
ATOM 661 C C . GLY A 1 86 ? -34.575 25.332 -6.195 1.00 50.19 86 GLY A C 1
ATOM 662 O O . GLY A 1 86 ? -34.795 24.377 -6.973 1.00 50.19 86 GLY A O 1
#

Foldseek 3Di:
DPPPPVPPPPLDQDDDDPPRDDDPVSVVSSVVVCVVVVVVVVVVVVCPDPVNVVVCVVDVVVVVVVVVVVVVVPPDPPDDPDPPDD

Organism: Streptomyces morookaense (NCBI:txid1970)

Secondary structure (DSSP, 8-state):
-----------PPP---TT-PPPHHHHHHHHHHHHHHHHHHHHHHHHTSHHHHHHHHT-HHHHHHHHHHHHHHT------------

Sequence (86 aa):
MDNDVRDPVAVTGFHAGRTHKFSPGQKTADRVLAVGRAPVEHGFARLNSRRALAKLRTDPARATRLLRALLVLTKPRSQPLTVLDG

Radius of gyration: 19.87 Å; chains: 1; bounding box: 49×39×51 Å

pLDDT: mean 76.51, std 16.7, range [40.75, 94.19]